Protein AF-A0A090WJY6-F1 (afdb_monomer_lite)

Foldseek 3Di:
DDDDDDDPPVVVVLLVVLVPQDAEAEEEEAADQDVVSVVSLVVCVVNVHHYDYHYHPDPNNVVRCCVVVPPDDDPDDDPDD

Structure (mmCIF, N/CA/C/O backbone):
data_AF-A0A090WJY6-F1
#
_entry.id   AF-A0A090WJY6-F1
#
loop_
_atom_site.group_PDB
_atom_site.id
_atom_site.type_symbol
_atom_site.label_atom_id
_atom_site.label_alt_id
_atom_site.label_comp_id
_atom_site.label_asym_id
_atom_site.label_entity_id
_atom_site.label_seq_id
_atom_site.pdbx_PDB_ins_code
_atom_site.Cartn_x
_atom_site.Cartn_y
_atom_site.Cartn_z
_atom_site.occupancy
_atom_site.B_iso_or_equiv
_atom_site.auth_seq_id
_atom_site.auth_comp_id
_atom_site.auth_asym_id
_atom_site.auth_atom_id
_atom_site.pdbx_PDB_model_num
ATOM 1 N N . MET A 1 1 ? -13.980 13.782 -7.646 1.00 49.03 1 MET A N 1
ATOM 2 C CA . MET A 1 1 ? -12.701 13.255 -7.124 1.00 49.03 1 MET A CA 1
ATOM 3 C C . MET A 1 1 ? -11.623 14.271 -7.454 1.00 49.03 1 MET A C 1
ATOM 5 O O . MET A 1 1 ? -11.498 14.607 -8.622 1.00 49.03 1 MET A O 1
ATOM 9 N N . ASN A 1 2 ? -10.908 14.800 -6.460 1.00 67.81 2 ASN A N 1
ATOM 10 C CA . ASN A 1 2 ? -9.716 15.615 -6.708 1.00 67.81 2 ASN A CA 1
ATOM 11 C C . ASN A 1 2 ? -8.513 14.674 -6.784 1.00 67.81 2 ASN A C 1
ATOM 13 O O . ASN A 1 2 ? -8.241 13.962 -5.820 1.00 67.81 2 ASN A O 1
ATOM 17 N N . SER A 1 3 ? -7.832 14.640 -7.928 1.00 74.94 3 SER A N 1
ATOM 18 C CA . SER A 1 3 ? -6.602 13.866 -8.094 1.00 74.94 3 SER A CA 1
ATOM 19 C C . SER A 1 3 ? -5.416 14.733 -7.693 1.00 74.94 3 SER A C 1
ATOM 21 O O . SER A 1 3 ? -5.215 15.802 -8.266 1.00 74.94 3 SER A O 1
ATOM 23 N N . GLN A 1 4 ? -4.642 14.289 -6.706 1.00 81.44 4 GLN A N 1
ATOM 24 C CA . GLN A 1 4 ? -3.385 14.931 -6.332 1.00 81.44 4 GLN A CA 1
ATOM 25 C C . GLN A 1 4 ? -2.237 14.199 -7.024 1.00 81.44 4 GLN A C 1
ATOM 27 O O . GLN A 1 4 ? -2.147 12.975 -6.944 1.00 81.44 4 GLN A O 1
ATOM 32 N N . VAL A 1 5 ? -1.378 14.948 -7.713 1.00 84.38 5 VAL A N 1
ATOM 33 C CA . VAL A 1 5 ? -0.210 14.401 -8.410 1.00 84.38 5 VAL A CA 1
ATOM 34 C C . VAL A 1 5 ? 1.038 14.724 -7.604 1.00 84.38 5 VAL A C 1
ATOM 36 O O . VAL A 1 5 ? 1.234 15.859 -7.173 1.00 84.38 5 VAL A O 1
ATOM 39 N N . TYR A 1 6 ? 1.880 13.715 -7.413 1.00 86.19 6 TYR A N 1
ATOM 40 C CA . TYR A 1 6 ? 3.121 13.810 -6.658 1.00 86.19 6 TYR A CA 1
ATOM 41 C C . TYR A 1 6 ? 4.268 13.228 -7.479 1.00 86.19 6 TYR A C 1
ATOM 43 O O . TYR A 1 6 ? 4.099 12.192 -8.117 1.00 86.19 6 TYR A O 1
ATOM 51 N N . PHE A 1 7 ? 5.431 13.879 -7.424 1.00 91.06 7 PHE A N 1
ATOM 52 C CA . PHE A 1 7 ? 6.654 13.442 -8.112 1.00 91.06 7 PHE A CA 1
ATOM 53 C C . PHE A 1 7 ? 7.815 13.148 -7.147 1.00 91.06 7 PHE A C 1
ATOM 55 O O . PHE A 1 7 ? 8.838 12.615 -7.558 1.00 91.06 7 PHE A O 1
ATOM 62 N N . GLU A 1 8 ? 7.637 13.438 -5.855 1.00 91.62 8 GLU A N 1
ATOM 63 C CA . GLU A 1 8 ? 8.628 13.236 -4.794 1.00 91.62 8 GLU A CA 1
ATOM 64 C C . GLU A 1 8 ? 7.961 12.655 -3.542 1.00 91.62 8 GLU A C 1
ATOM 66 O O . GLU A 1 8 ? 6.778 12.912 -3.284 1.00 91.62 8 GLU A O 1
ATOM 71 N N . ASN A 1 9 ? 8.722 11.882 -2.756 1.00 91.38 9 ASN A N 1
ATOM 72 C CA . ASN A 1 9 ? 8.272 11.257 -1.499 1.00 91.38 9 ASN A CA 1
ATOM 73 C C . ASN A 1 9 ? 6.946 10.485 -1.646 1.00 91.38 9 ASN A C 1
ATOM 75 O O . ASN A 1 9 ? 6.082 10.489 -0.768 1.00 91.38 9 ASN A O 1
ATOM 79 N N . ILE A 1 10 ? 6.749 9.860 -2.814 1.00 92.25 10 ILE A N 1
ATOM 80 C CA . ILE A 1 10 ? 5.494 9.192 -3.181 1.00 92.25 10 ILE A CA 1
ATOM 81 C C . ILE A 1 10 ? 5.214 8.032 -2.219 1.00 92.25 10 ILE A C 1
ATOM 83 O O . ILE A 1 10 ? 4.081 7.860 -1.778 1.00 92.25 10 ILE A O 1
ATOM 87 N N . ARG A 1 11 ? 6.246 7.263 -1.847 1.00 91.94 11 ARG A N 1
ATOM 88 C CA . ARG A 1 11 ? 6.111 6.124 -0.930 1.00 91.94 11 ARG A CA 1
ATOM 89 C C . ARG A 1 11 ? 5.596 6.570 0.435 1.00 91.94 11 ARG A C 1
ATOM 91 O O . ARG A 1 11 ? 4.658 5.972 0.952 1.00 91.94 11 ARG A O 1
ATOM 98 N N . GLU A 1 12 ? 6.205 7.597 1.015 1.00 93.81 12 GLU A N 1
ATOM 99 C CA . GLU A 1 12 ? 5.866 8.113 2.342 1.00 93.81 12 GLU A CA 1
ATOM 100 C C . GLU A 1 12 ? 4.415 8.600 2.362 1.00 93.81 12 GLU A C 1
ATOM 102 O O . GLU A 1 12 ? 3.645 8.205 3.232 1.00 93.81 12 GLU A O 1
ATOM 107 N N . ARG A 1 13 ? 3.999 9.334 1.324 1.00 92.31 13 ARG A N 1
ATOM 108 C CA . ARG A 1 13 ? 2.609 9.785 1.161 1.00 92.31 13 ARG A CA 1
ATOM 109 C C . ARG A 1 13 ? 1.619 8.628 1.028 1.00 92.31 13 ARG A C 1
ATOM 111 O O . ARG A 1 13 ? 0.519 8.694 1.581 1.00 92.31 13 ARG A O 1
ATOM 118 N N . ILE A 1 14 ? 1.980 7.566 0.302 1.00 93.94 14 ILE A N 1
ATOM 119 C CA . ILE A 1 14 ? 1.144 6.361 0.217 1.00 93.94 14 ILE A CA 1
ATOM 120 C C . ILE A 1 14 ? 1.005 5.738 1.607 1.00 93.94 14 ILE A C 1
ATOM 122 O O . ILE A 1 14 ? -0.111 5.433 2.009 1.00 93.94 14 ILE A O 1
ATOM 126 N N . ILE A 1 15 ? 2.096 5.599 2.365 1.00 94.38 15 ILE A N 1
ATOM 127 C CA . ILE A 1 15 ? 2.059 5.042 3.727 1.00 94.38 15 ILE A CA 1
ATOM 128 C C . ILE A 1 15 ? 1.162 5.88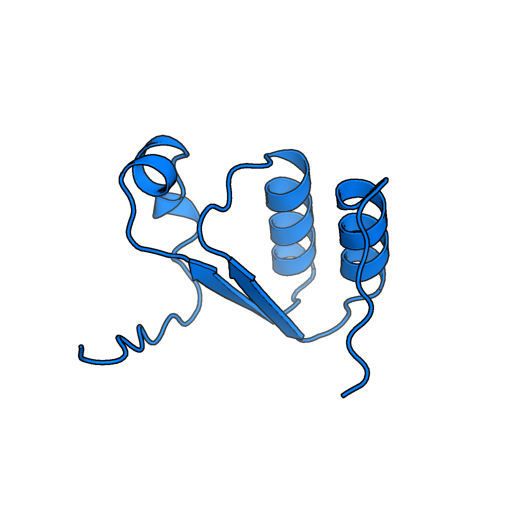5 4.640 1.00 94.38 15 ILE A C 1
ATOM 130 O O . ILE A 1 15 ? 0.281 5.328 5.286 1.00 94.38 15 ILE A O 1
ATOM 134 N N . GLU A 1 16 ? 1.311 7.211 4.633 1.00 93.81 16 GLU A N 1
ATOM 135 C CA . GLU A 1 16 ? 0.452 8.124 5.402 1.00 93.81 16 GLU A CA 1
ATOM 136 C C . GLU A 1 16 ? -1.029 8.014 5.017 1.00 93.81 16 GLU A C 1
ATOM 138 O O . GLU A 1 16 ? -1.916 8.215 5.847 1.00 93.81 16 GLU A O 1
ATOM 143 N N . THR A 1 17 ? -1.312 7.712 3.749 1.00 92.12 17 THR A N 1
ATOM 144 C CA . THR A 1 17 ? -2.677 7.493 3.255 1.00 92.12 17 THR A CA 1
ATOM 145 C C . THR A 1 17 ? -3.218 6.144 3.722 1.00 92.12 17 THR A C 1
ATOM 147 O O . THR A 1 17 ? -4.355 6.063 4.181 1.00 92.12 17 THR A O 1
ATOM 150 N N . LEU A 1 18 ? -2.395 5.094 3.663 1.00 94.31 18 LEU A N 1
ATOM 151 C CA . LEU A 1 18 ? -2.721 3.765 4.177 1.00 94.31 18 LEU A CA 1
ATOM 152 C C . LEU A 1 18 ? -2.984 3.800 5.688 1.00 94.31 18 LEU A C 1
ATOM 154 O O . LEU A 1 18 ? -3.911 3.150 6.157 1.00 94.31 18 LEU A O 1
ATOM 158 N N . ASP A 1 19 ? -2.226 4.595 6.442 1.00 93.88 19 ASP A N 1
ATOM 159 C CA . ASP A 1 19 ? -2.401 4.764 7.889 1.00 93.88 19 ASP A CA 1
ATOM 160 C C . ASP A 1 19 ? -3.753 5.362 8.293 1.00 93.88 19 ASP A C 1
ATOM 162 O O . ASP A 1 19 ? -4.222 5.126 9.404 1.00 93.88 19 ASP A O 1
ATOM 166 N N . LYS A 1 20 ? -4.404 6.095 7.386 1.00 93.81 20 LYS A N 1
ATOM 167 C CA . LYS A 1 20 ? -5.733 6.686 7.596 1.00 93.81 20 LYS A CA 1
ATOM 168 C C . LYS A 1 20 ? -6.875 5.764 7.154 1.00 93.81 20 LYS A C 1
ATOM 170 O O . LYS A 1 20 ? -8.037 6.144 7.257 1.00 93.81 20 LYS A O 1
ATOM 175 N N . CYS A 1 21 ? -6.572 4.592 6.595 1.00 93.50 21 CYS A N 1
ATOM 176 C CA . CYS A 1 21 ? -7.583 3.682 6.072 1.00 93.50 21 CYS A CA 1
ATOM 177 C C . CYS A 1 21 ? -8.207 2.841 7.195 1.00 93.50 21 CYS A C 1
ATOM 179 O O . CYS A 1 21 ? -7.511 2.079 7.864 1.00 93.50 21 CYS A O 1
ATOM 181 N N . GLU A 1 22 ? -9.528 2.944 7.360 1.00 93.25 22 GLU A N 1
ATOM 182 C CA . GLU A 1 22 ? -10.259 2.254 8.433 1.00 93.25 22 GLU A CA 1
ATOM 183 C C . GLU A 1 22 ? -11.125 1.078 7.945 1.00 93.25 22 GLU A C 1
ATOM 185 O O . GLU A 1 22 ? -11.337 0.132 8.700 1.00 93.25 22 GLU A O 1
ATOM 190 N N . PHE A 1 23 ? -11.619 1.094 6.694 1.00 92.75 23 PHE A N 1
ATOM 191 C CA . PHE A 1 23 ? -12.682 0.162 6.265 1.00 92.75 23 PHE A CA 1
ATOM 192 C C . PHE A 1 23 ? -12.473 -0.525 4.906 1.00 92.75 23 PHE A C 1
ATOM 194 O O . PHE A 1 23 ? -12.600 -1.747 4.827 1.00 92.75 23 PHE A O 1
ATOM 201 N N . ASP A 1 24 ? -12.187 0.219 3.833 1.00 92.00 24 ASP A N 1
ATOM 202 C CA . ASP A 1 24 ? -12.037 -0.316 2.466 1.00 92.00 24 ASP A CA 1
ATOM 203 C C . ASP A 1 24 ? -10.805 0.316 1.805 1.00 92.00 24 ASP A C 1
ATOM 205 O O . ASP A 1 24 ? -10.654 1.539 1.789 1.00 92.00 24 ASP A O 1
ATOM 209 N N . LEU A 1 25 ? -9.922 -0.533 1.279 1.00 91.06 25 LEU A N 1
ATOM 210 C CA . LEU A 1 25 ? -8.709 -0.152 0.567 1.00 91.06 25 LEU A CA 1
ATOM 211 C C . LEU A 1 25 ? -8.756 -0.725 -0.846 1.00 91.06 25 LEU A C 1
ATOM 213 O O . LEU A 1 25 ? -8.831 -1.940 -1.026 1.00 91.06 25 LEU A O 1
ATOM 217 N N . GLN A 1 26 ? -8.654 0.151 -1.844 1.00 90.12 26 GLN A N 1
ATOM 218 C CA . GLN A 1 26 ? -8.626 -0.220 -3.256 1.00 90.12 26 GLN A CA 1
ATOM 219 C C . GLN A 1 26 ? -7.332 0.274 -3.889 1.00 90.12 26 GLN A C 1
ATOM 221 O O . GLN A 1 26 ? -7.033 1.466 -3.852 1.00 90.12 26 GLN A O 1
ATOM 226 N N . ILE A 1 27 ? -6.567 -0.646 -4.468 1.00 88.94 27 ILE A N 1
ATOM 227 C CA . ILE A 1 27 ? -5.297 -0.359 -5.136 1.00 88.94 27 ILE A CA 1
ATOM 228 C C . ILE A 1 27 ? -5.400 -0.842 -6.580 1.00 88.94 27 ILE A C 1
ATOM 230 O O . ILE A 1 27 ? -5.794 -1.978 -6.821 1.00 88.94 27 ILE A O 1
ATOM 234 N N . ALA A 1 28 ? -5.025 0.006 -7.535 1.00 86.50 28 ALA A N 1
ATOM 235 C CA . ALA A 1 28 ? -4.888 -0.354 -8.942 1.00 86.50 28 ALA A CA 1
ATOM 236 C C . ALA A 1 28 ? -3.513 0.109 -9.437 1.00 86.50 28 ALA A C 1
ATOM 238 O O . ALA A 1 28 ? -3.247 1.310 -9.476 1.00 86.50 28 ALA A O 1
ATOM 239 N N . VAL A 1 29 ? -2.618 -0.828 -9.760 1.00 85.38 29 VAL A N 1
ATOM 240 C CA . VAL A 1 29 ? -1.225 -0.514 -10.127 1.00 85.38 29 VAL A CA 1
ATOM 241 C C . VAL A 1 29 ? -0.645 -1.570 -11.063 1.00 85.38 29 VAL A C 1
ATOM 243 O O . VAL A 1 29 ? -0.930 -2.746 -10.909 1.00 85.38 29 VAL A O 1
ATOM 246 N N . ALA A 1 30 ? 0.201 -1.189 -12.022 1.00 78.44 30 ALA A N 1
ATOM 247 C CA . ALA A 1 30 ? 0.806 -2.162 -12.936 1.00 78.44 30 ALA A CA 1
ATOM 248 C C . ALA A 1 30 ? 1.715 -3.165 -12.199 1.00 78.44 30 ALA A C 1
ATOM 250 O O . ALA A 1 30 ? 1.514 -4.375 -12.299 1.00 78.44 30 ALA A O 1
AT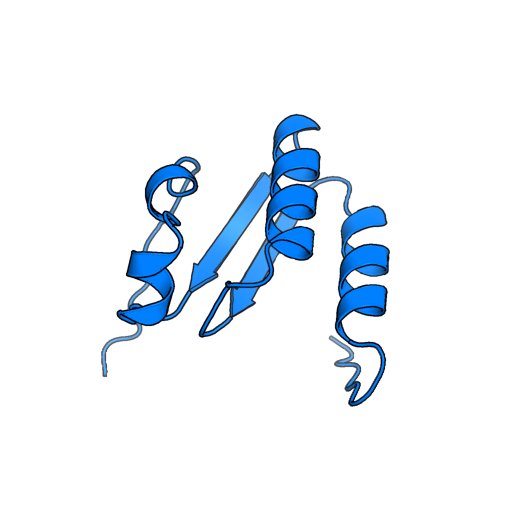OM 251 N N . TRP A 1 31 ? 2.664 -2.666 -11.403 1.00 82.19 31 TRP A N 1
ATOM 252 C CA . TRP A 1 31 ? 3.600 -3.491 -10.639 1.00 82.19 31 TRP A CA 1
ATOM 253 C C . TRP A 1 31 ? 3.526 -3.150 -9.160 1.00 82.19 31 TRP A C 1
ATOM 255 O O . TRP A 1 31 ? 3.722 -1.997 -8.771 1.00 82.19 31 TRP A O 1
ATOM 265 N N . PHE A 1 32 ? 3.264 -4.159 -8.334 1.00 83.25 32 PHE A N 1
ATOM 266 C CA . PHE A 1 32 ? 3.173 -3.984 -6.890 1.00 83.25 32 PHE A CA 1
ATOM 267 C C . PHE A 1 32 ? 4.319 -4.713 -6.193 1.00 83.25 32 PHE A C 1
ATOM 269 O O . PHE A 1 32 ? 4.184 -5.843 -5.732 1.00 83.25 32 PHE A O 1
ATOM 276 N N . THR A 1 33 ? 5.490 -4.074 -6.187 1.00 82.94 33 THR A N 1
ATOM 277 C CA . THR A 1 33 ? 6.759 -4.718 -5.814 1.00 82.94 33 THR A CA 1
ATOM 278 C C . THR A 1 33 ? 7.414 -4.159 -4.553 1.00 82.94 33 THR A C 1
ATOM 280 O O . THR A 1 33 ? 8.352 -4.769 -4.042 1.00 82.94 33 THR A O 1
ATOM 283 N N . ASP A 1 34 ? 6.937 -3.028 -4.030 1.00 88.38 34 ASP A N 1
ATOM 284 C CA . ASP A 1 34 ? 7.503 -2.404 -2.834 1.00 88.38 34 ASP A CA 1
ATOM 285 C C . ASP A 1 34 ? 7.092 -3.180 -1.571 1.00 88.38 34 ASP A C 1
ATOM 287 O O . ASP A 1 34 ? 5.924 -3.201 -1.175 1.00 88.38 34 ASP A O 1
ATOM 291 N N . THR A 1 35 ? 8.065 -3.827 -0.928 1.00 86.62 35 THR A N 1
ATOM 292 C CA . THR A 1 35 ? 7.840 -4.691 0.241 1.00 86.62 35 THR A CA 1
ATOM 293 C C . THR A 1 35 ? 7.320 -3.930 1.457 1.00 86.62 35 THR A C 1
ATOM 295 O O . THR A 1 35 ? 6.561 -4.487 2.250 1.00 86.62 35 THR A O 1
ATOM 298 N N . LYS A 1 36 ? 7.670 -2.645 1.600 1.00 89.88 36 LYS A N 1
ATOM 299 C CA . LYS A 1 36 ? 7.187 -1.806 2.701 1.00 89.88 36 LYS A CA 1
ATOM 300 C C . LYS A 1 36 ? 5.704 -1.490 2.522 1.00 89.88 36 LYS A C 1
ATOM 302 O O . LYS A 1 36 ? 4.950 -1.550 3.492 1.00 89.88 36 LYS A O 1
ATOM 307 N N . LEU A 1 37 ? 5.276 -1.202 1.290 1.00 91.06 37 LEU A N 1
ATOM 308 C CA . LEU A 1 37 ? 3.857 -1.026 0.971 1.00 91.06 37 LEU A CA 1
ATOM 309 C C . LEU A 1 37 ? 3.077 -2.332 1.151 1.00 91.06 37 LEU A C 1
ATOM 311 O O . LEU A 1 37 ? 2.011 -2.311 1.758 1.00 91.06 37 LEU A O 1
ATOM 315 N N . LEU A 1 38 ? 3.625 -3.463 0.698 1.00 88.00 38 LEU A N 1
ATOM 316 C CA . LEU A 1 38 ? 3.008 -4.782 0.882 1.00 88.00 38 LEU A CA 1
ATOM 317 C C . LEU A 1 38 ? 2.774 -5.102 2.361 1.00 88.00 38 LEU A C 1
ATOM 319 O O . LEU A 1 38 ? 1.637 -5.358 2.751 1.00 88.00 38 LEU A O 1
ATOM 323 N N . SER A 1 39 ? 3.809 -4.985 3.199 1.00 88.56 39 SER A N 1
ATOM 324 C CA . SER A 1 39 ? 3.690 -5.208 4.647 1.00 88.56 39 SER A CA 1
ATOM 325 C C . SER A 1 39 ? 2.613 -4.322 5.274 1.00 88.56 39 SER A C 1
ATOM 327 O O . SER A 1 39 ? 1.860 -4.773 6.135 1.00 88.56 39 SER A O 1
ATOM 329 N N . LYS A 1 40 ? 2.503 -3.064 4.830 1.00 92.00 40 LYS A N 1
ATOM 330 C CA . LYS A 1 40 ? 1.493 -2.139 5.348 1.00 92.00 40 LYS A CA 1
ATOM 331 C C . LYS A 1 40 ? 0.074 -2.556 4.971 1.00 92.00 40 LYS A C 1
ATOM 333 O O . LYS A 1 40 ? -0.837 -2.474 5.791 1.00 92.00 40 LYS A O 1
ATOM 338 N N . VAL A 1 41 ? -0.113 -3.002 3.733 1.00 90.88 41 VAL A N 1
ATOM 339 C CA . VAL A 1 41 ? -1.402 -3.499 3.247 1.00 90.88 41 VAL A CA 1
ATOM 340 C C . VAL A 1 41 ? -1.803 -4.783 3.975 1.00 90.88 41 VAL A C 1
ATOM 342 O O . VAL A 1 41 ? -2.964 -4.930 4.357 1.00 90.88 41 VAL A O 1
ATOM 345 N N . GLU A 1 42 ? -0.851 -5.676 4.251 1.00 88.88 42 GLU A N 1
ATOM 346 C CA . GLU A 1 42 ? -1.102 -6.848 5.091 1.00 88.88 42 GLU A CA 1
ATOM 347 C C . GLU A 1 42 ? -1.526 -6.471 6.514 1.00 88.88 42 GLU A C 1
ATOM 349 O O . GLU A 1 42 ? -2.464 -7.063 7.045 1.00 88.88 42 GLU A O 1
ATOM 354 N N . ASP A 1 43 ? -0.867 -5.488 7.136 1.00 91.12 43 ASP A N 1
ATOM 355 C CA . ASP A 1 43 ? -1.236 -5.009 8.473 1.00 91.12 43 ASP A CA 1
ATOM 356 C C . ASP A 1 43 ? -2.676 -4.493 8.507 1.00 91.12 43 ASP A C 1
ATOM 358 O O . ASP A 1 43 ? -3.416 -4.782 9.447 1.00 91.12 43 ASP A O 1
ATOM 362 N N . LEU A 1 44 ? -3.097 -3.756 7.475 1.00 90.12 44 LEU A N 1
ATOM 363 C CA . LEU A 1 44 ? -4.478 -3.287 7.345 1.00 90.12 44 LEU A CA 1
ATOM 364 C C . LEU A 1 44 ? -5.453 -4.454 7.171 1.00 90.12 44 LEU A C 1
ATOM 366 O O . LEU A 1 44 ? -6.487 -4.492 7.838 1.00 90.12 44 LEU A O 1
ATOM 370 N N . SER A 1 45 ? -5.106 -5.444 6.345 1.00 87.56 45 SER A N 1
ATOM 371 C CA . SER A 1 45 ? -5.914 -6.657 6.199 1.00 87.56 45 SER A CA 1
ATOM 372 C C . SER A 1 45 ? -6.059 -7.404 7.529 1.00 87.56 45 SER A C 1
ATOM 374 O O . SER A 1 45 ? -7.168 -7.805 7.880 1.00 87.56 45 SER A O 1
ATOM 376 N N . ARG A 1 46 ? -4.977 -7.527 8.315 1.00 87.81 46 ARG A N 1
ATOM 377 C CA . ARG A 1 46 ? -4.998 -8.129 9.661 1.00 87.81 46 ARG A CA 1
ATOM 378 C C . ARG A 1 46 ? -5.860 -7.341 10.652 1.00 87.81 46 ARG A C 1
ATOM 380 O O . ARG A 1 46 ? -6.451 -7.940 11.544 1.00 87.81 46 ARG A O 1
ATOM 387 N N . LYS A 1 47 ? -5.968 -6.020 10.484 1.00 91.44 47 LYS A N 1
ATOM 388 C CA .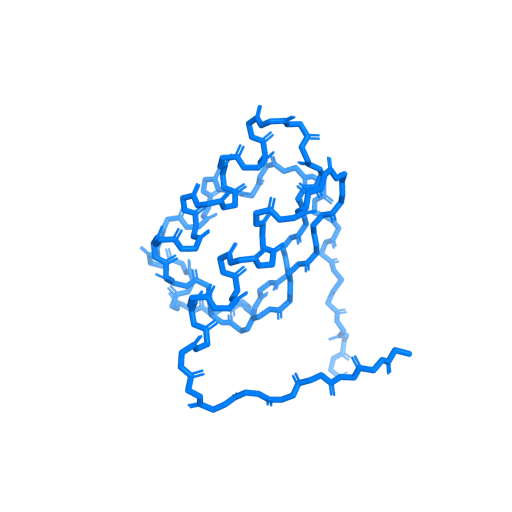 LYS A 1 47 ? -6.852 -5.142 11.274 1.00 91.44 47 LYS A CA 1
ATOM 389 C C . LYS A 1 47 ? -8.328 -5.205 10.854 1.00 91.44 47 LYS A C 1
ATOM 391 O O . LYS A 1 47 ? -9.154 -4.561 11.491 1.00 91.44 47 LYS A O 1
ATOM 396 N N . GLY A 1 48 ? -8.670 -5.969 9.814 1.00 88.81 48 GLY A N 1
ATOM 397 C CA . GLY A 1 48 ? -10.045 -6.123 9.329 1.00 88.81 48 GLY A CA 1
ATOM 398 C C . GLY A 1 48 ? -10.448 -5.152 8.216 1.00 88.81 48 GLY A C 1
ATOM 399 O O . GLY A 1 48 ? -11.613 -5.145 7.815 1.00 88.81 48 GLY A O 1
ATOM 400 N N . VAL A 1 49 ? -9.508 -4.366 7.677 1.00 92.50 49 VAL A N 1
ATOM 401 C CA . VAL A 1 49 ? -9.754 -3.532 6.493 1.00 92.50 49 VAL A CA 1
ATOM 402 C C . VAL A 1 49 ? -9.979 -4.433 5.278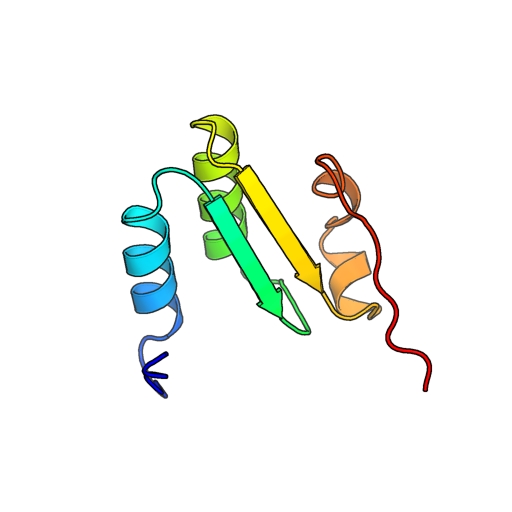 1.00 92.50 49 VAL A C 1
ATOM 404 O O . VAL A 1 49 ? -9.218 -5.370 5.025 1.00 92.50 49 VAL A O 1
ATOM 407 N N . LYS A 1 50 ? -11.012 -4.135 4.486 1.00 89.06 50 LYS A N 1
ATOM 408 C CA . LYS A 1 50 ? -11.302 -4.849 3.238 1.00 89.06 50 LYS A CA 1
ATOM 409 C 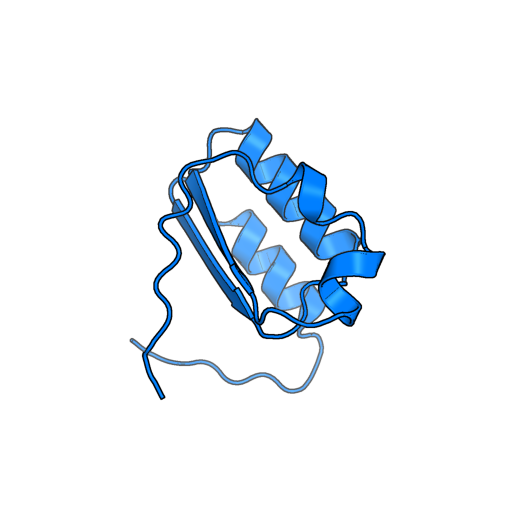C . LYS A 1 50 ? -10.348 -4.381 2.148 1.00 89.06 50 LYS A C 1
ATOM 411 O O . LYS A 1 50 ? -10.523 -3.302 1.589 1.00 89.06 50 LYS A O 1
ATOM 416 N N . VAL A 1 51 ? -9.352 -5.200 1.836 1.00 88.12 51 VAL A N 1
ATOM 417 C CA . VAL A 1 51 ? -8.335 -4.888 0.828 1.00 88.12 51 VAL A CA 1
ATOM 418 C C . VAL A 1 51 ? -8.705 -5.501 -0.524 1.00 88.12 51 VAL A C 1
ATOM 420 O O . VAL A 1 51 ? -8.983 -6.694 -0.617 1.00 88.12 51 VAL A O 1
ATOM 423 N N . LYS A 1 52 ? -8.670 -4.689 -1.585 1.00 85.69 52 LYS A N 1
ATOM 424 C CA . LYS A 1 52 ? -8.815 -5.102 -2.988 1.00 85.69 52 LYS A CA 1
ATOM 425 C C . LYS A 1 52 ? -7.660 -4.527 -3.798 1.00 85.69 52 LYS A C 1
ATOM 427 O O . LYS A 1 52 ? -7.439 -3.318 -3.789 1.00 85.69 52 LYS A O 1
ATOM 432 N N . ILE A 1 53 ? -6.943 -5.381 -4.517 1.00 83.94 53 ILE A N 1
ATOM 433 C CA . ILE A 1 53 ? -5.786 -4.978 -5.321 1.00 83.94 53 ILE A CA 1
ATOM 434 C C . ILE A 1 53 ? -5.981 -5.493 -6.742 1.00 83.94 53 ILE A C 1
ATOM 436 O O . ILE A 1 53 ? -6.215 -6.680 -6.948 1.00 83.94 53 ILE A O 1
ATOM 440 N N . ILE A 1 54 ? -5.874 -4.598 -7.715 1.00 82.19 54 ILE A N 1
ATOM 441 C CA . ILE A 1 54 ? -5.858 -4.902 -9.140 1.00 82.19 54 ILE A CA 1
ATOM 442 C C . ILE A 1 54 ? -4.442 -4.626 -9.634 1.00 82.19 54 ILE A C 1
ATOM 444 O O . ILE A 1 54 ? -3.939 -3.509 -9.495 1.00 82.19 54 ILE A O 1
ATOM 448 N N . ILE A 1 55 ? -3.808 -5.649 -10.203 1.00 80.81 55 ILE A N 1
ATOM 449 C CA . ILE A 1 55 ? -2.480 -5.539 -10.803 1.00 80.81 55 ILE A CA 1
ATOM 450 C C . ILE A 1 55 ? -2.484 -5.975 -12.259 1.00 80.81 55 ILE A C 1
ATOM 452 O O . ILE A 1 55 ? -3.341 -6.757 -12.671 1.00 80.81 55 ILE A O 1
ATOM 456 N N . TYR A 1 56 ? -1.526 -5.469 -13.032 1.00 76.25 56 TYR A N 1
ATOM 457 C CA . TYR A 1 56 ? -1.316 -5.941 -14.395 1.00 76.25 56 TYR A CA 1
ATOM 458 C C . TYR A 1 56 ? -0.696 -7.349 -14.368 1.00 76.25 56 TYR A C 1
ATOM 460 O O . TYR A 1 56 ? 0.202 -7.617 -13.566 1.00 76.25 56 TYR A O 1
ATOM 468 N N . ASP A 1 57 ? -1.190 -8.265 -15.202 1.00 68.94 57 ASP A N 1
ATOM 469 C CA . ASP A 1 57 ? -0.677 -9.640 -15.266 1.00 68.94 57 ASP A CA 1
ATOM 470 C C . ASP A 1 57 ? 0.659 -9.669 -16.017 1.00 68.94 57 ASP A C 1
ATOM 472 O O . ASP A 1 57 ? 0.736 -9.845 -17.231 1.00 68.94 57 ASP A O 1
ATOM 476 N N . ASP A 1 58 ? 1.720 -9.407 -15.261 1.00 71.94 58 ASP A N 1
ATOM 477 C CA . ASP A 1 58 ? 3.086 -9.268 -15.739 1.00 71.94 58 ASP A CA 1
ATOM 478 C C . ASP A 1 58 ? 4.008 -10.230 -14.981 1.00 71.94 58 ASP A C 1
ATOM 480 O O . ASP A 1 58 ? 3.858 -10.454 -13.775 1.00 71.94 58 ASP A O 1
ATOM 484 N N . HIS A 1 59 ? 5.015 -10.768 -15.666 1.00 71.12 59 HIS A N 1
ATOM 485 C CA . HIS A 1 59 ? 6.033 -11.647 -15.092 1.00 71.12 59 HIS A CA 1
ATOM 486 C C . HIS A 1 59 ? 6.751 -11.041 -13.871 1.00 71.12 59 HIS A C 1
ATOM 488 O O . HIS A 1 59 ? 7.196 -11.782 -12.991 1.00 71.12 59 HIS A O 1
ATOM 494 N N . ILE A 1 60 ? 6.833 -9.708 -13.774 1.00 67.62 60 ILE A N 1
ATOM 495 C CA . ILE A 1 60 ? 7.385 -9.007 -12.602 1.00 67.62 60 ILE A CA 1
ATOM 496 C C . ILE A 1 60 ? 6.564 -9.309 -11.336 1.00 67.62 60 ILE A C 1
ATOM 498 O O . ILE A 1 60 ? 7.136 -9.592 -10.282 1.00 67.62 60 ILE A O 1
ATOM 502 N N . ASN A 1 61 ? 5.233 -9.339 -11.441 1.00 61.44 61 ASN A N 1
ATOM 503 C CA . ASN A 1 61 ? 4.342 -9.637 -10.317 1.00 61.44 61 ASN A CA 1
ATOM 504 C C . ASN A 1 61 ? 4.397 -11.123 -9.906 1.00 61.44 61 ASN A C 1
ATOM 506 O O . ASN A 1 61 ? 4.163 -11.464 -8.747 1.00 61.44 61 ASN A O 1
ATOM 510 N N . GLN A 1 62 ? 4.777 -12.020 -10.821 1.00 61.34 62 GLN A N 1
ATOM 511 C CA . GLN A 1 62 ? 4.897 -13.456 -10.539 1.00 61.34 62 GLN A CA 1
ATOM 512 C C . GLN A 1 62 ? 6.134 -13.804 -9.696 1.00 61.34 62 GLN A C 1
ATOM 514 O O . GLN A 1 62 ? 6.110 -14.794 -8.963 1.00 61.34 62 GLN A O 1
ATOM 519 N N . LYS A 1 63 ? 7.198 -12.990 -9.768 1.00 60.03 63 LYS A N 1
ATOM 520 C CA . LYS A 1 63 ? 8.455 -13.205 -9.026 1.00 60.03 63 LYS A CA 1
ATOM 521 C C . LYS A 1 63 ? 8.355 -12.862 -7.540 1.00 60.03 63 LYS A C 1
ATOM 523 O O . LYS A 1 63 ? 9.032 -13.487 -6.733 1.00 60.03 63 LYS A O 1
ATOM 528 N N . ASN A 1 64 ? 7.497 -11.913 -7.171 1.00 56.34 64 ASN A N 1
ATOM 529 C CA . ASN A 1 64 ? 7.408 -11.389 -5.804 1.00 56.34 64 ASN A CA 1
ATOM 530 C C . ASN A 1 64 ? 6.496 -12.201 -4.873 1.00 56.34 64 ASN A C 1
ATOM 532 O O . ASN A 1 64 ? 6.021 -11.682 -3.867 1.00 56.34 64 ASN A O 1
ATOM 536 N N . SER A 1 65 ? 6.223 -13.468 -5.202 1.00 53.44 65 SER A N 1
ATOM 537 C CA . SER A 1 65 ? 5.322 -14.331 -4.427 1.00 53.44 65 SER A CA 1
ATOM 538 C C . SER A 1 65 ? 3.940 -13.708 -4.189 1.00 53.44 65 SER A C 1
ATOM 540 O O . SER A 1 65 ? 3.249 -14.086 -3.249 1.00 53.44 65 SER A O 1
ATOM 542 N N . LEU A 1 66 ? 3.482 -12.806 -5.077 1.00 55.94 66 LEU A N 1
ATOM 543 C CA . LEU A 1 66 ? 2.170 -12.160 -4.949 1.00 55.94 66 LEU A CA 1
ATOM 544 C C . LEU A 1 66 ? 1.014 -13.172 -4.930 1.00 55.94 66 LEU A C 1
ATOM 546 O O . LEU A 1 66 ? -0.067 -12.857 -4.441 1.00 55.94 66 LEU A O 1
ATOM 550 N N . LYS A 1 67 ? 1.275 -14.409 -5.381 1.00 49.75 67 LYS A N 1
ATOM 551 C CA . LYS A 1 67 ? 0.380 -15.570 -5.305 1.00 49.75 67 LYS A CA 1
ATOM 552 C C . LYS A 1 67 ? -0.176 -15.839 -3.899 1.00 49.75 67 LYS A C 1
ATOM 554 O O . LYS A 1 67 ? -1.314 -16.285 -3.817 1.00 49.75 67 LYS A O 1
ATOM 559 N N . SER A 1 68 ? 0.556 -15.557 -2.814 1.00 41.25 68 SER A N 1
ATOM 560 C CA . SER A 1 68 ? 0.054 -15.780 -1.443 1.00 41.25 68 SER A CA 1
ATOM 561 C C . SER A 1 68 ? -0.934 -14.712 -0.958 1.00 41.25 68 SER A C 1
ATOM 563 O O . SER A 1 68 ? -1.682 -14.962 -0.017 1.00 41.25 68 SER A O 1
ATOM 565 N N . TYR A 1 69 ? -0.987 -13.545 -1.609 1.00 48.62 69 TYR A N 1
ATOM 566 C CA . TYR A 1 69 ? -1.892 -12.441 -1.257 1.00 48.62 69 TYR A CA 1
ATOM 567 C C . TYR A 1 69 ? -3.207 -12.458 -2.059 1.00 48.62 69 TYR A C 1
ATOM 569 O O . TYR A 1 69 ? -4.079 -11.618 -1.845 1.00 48.62 69 TYR A O 1
ATOM 577 N N . ILE A 1 70 ? -3.392 -13.449 -2.943 1.00 49.84 70 ILE A N 1
ATOM 578 C CA . ILE A 1 70 ? -4.584 -13.657 -3.792 1.00 49.84 70 ILE A CA 1
ATOM 579 C C . ILE A 1 70 ? -5.691 -14.394 -3.012 1.00 49.84 70 ILE A C 1
ATOM 581 O O . ILE A 1 70 ? -6.345 -15.305 -3.515 1.00 49.84 70 ILE A O 1
ATOM 585 N N . THR A 1 71 ? -5.932 -14.008 -1.760 1.00 39.44 71 THR A N 1
ATOM 586 C CA . THR A 1 71 ? -7.006 -14.602 -0.952 1.00 39.44 71 THR A CA 1
ATOM 587 C C . THR A 1 71 ? -7.765 -13.524 -0.199 1.00 39.44 71 THR A C 1
ATOM 589 O O . THR A 1 71 ? -7.631 -13.391 1.007 1.00 39.44 71 THR A O 1
ATOM 592 N N . MET A 1 72 ? -8.566 -12.743 -0.930 1.00 39.44 72 MET A N 1
ATOM 593 C CA . MET A 1 72 ? -9.860 -12.215 -0.469 1.00 39.44 72 MET A CA 1
ATOM 594 C C . MET A 1 72 ? -10.582 -11.517 -1.636 1.00 39.44 72 MET A C 1
ATOM 596 O O . MET A 1 72 ? -10.282 -10.388 -2.003 1.00 39.44 72 MET A O 1
ATOM 600 N N . GLY A 1 73 ? -11.555 -12.212 -2.237 1.00 37.78 73 GLY A N 1
ATOM 601 C CA . GLY A 1 73 ? -12.636 -11.586 -3.013 1.00 37.78 73 GLY A CA 1
ATOM 602 C C . GLY A 1 73 ? -12.294 -10.987 -4.384 1.00 37.78 73 GLY A C 1
ATOM 603 O O . GLY A 1 73 ? -12.942 -10.026 -4.795 1.00 37.78 73 GLY A O 1
ATOM 604 N N . LEU A 1 74 ? -11.320 -11.535 -5.111 1.00 41.19 74 LEU A N 1
ATOM 605 C CA . LEU A 1 74 ? -10.971 -11.070 -6.458 1.00 41.19 74 LEU A CA 1
ATOM 606 C C . LEU A 1 74 ? -11.996 -11.538 -7.504 1.00 41.19 74 LEU A C 1
ATOM 608 O O . LEU A 1 74 ? -11.984 -12.685 -7.946 1.00 41.19 74 LEU A O 1
ATOM 612 N N . LYS A 1 75 ? -12.860 -10.622 -7.953 1.00 35.03 75 LYS A N 1
ATOM 613 C CA . LYS A 1 75 ? -13.439 -10.697 -9.299 1.00 35.03 75 LYS A CA 1
ATOM 614 C C . LYS A 1 75 ? -12.433 -10.069 -10.258 1.00 35.03 75 LYS A C 1
ATOM 616 O O . LYS A 1 75 ? -12.294 -8.851 -10.297 1.00 35.03 75 LYS A O 1
ATOM 621 N N . PHE A 1 76 ? -11.727 -10.910 -11.005 1.00 45.97 76 PHE A N 1
ATOM 622 C CA . PHE A 1 76 ? -10.914 -10.486 -12.139 1.00 45.97 76 PHE A CA 1
ATOM 623 C C . PHE A 1 76 ? -11.838 -9.838 -13.178 1.00 45.97 76 PHE A C 1
ATOM 625 O O . PHE A 1 76 ? -12.682 -10.518 -13.760 1.00 45.97 76 PHE A O 1
ATOM 632 N N . PHE A 1 77 ? -11.724 -8.526 -13.390 1.00 38.72 77 PHE A N 1
ATOM 633 C CA . PHE A 1 77 ? -12.345 -7.867 -14.534 1.00 38.72 77 PHE A CA 1
ATOM 634 C C . PHE A 1 77 ? -11.243 -7.603 -15.552 1.00 38.72 77 PHE A C 1
ATOM 636 O O . PHE A 1 77 ? -10.433 -6.697 -15.383 1.00 38.72 77 PHE A O 1
ATOM 643 N N . PHE A 1 78 ? -11.185 -8.444 -16.579 1.00 46.28 78 PHE A N 1
ATOM 644 C CA . PHE A 1 78 ? -10.373 -8.185 -17.757 1.00 46.28 78 PHE A CA 1
ATOM 645 C C . PHE A 1 78 ? -11.157 -7.198 -18.631 1.00 46.28 78 PHE A C 1
ATOM 647 O O . PHE A 1 78 ? -12.211 -7.586 -19.147 1.00 46.28 78 PHE A O 1
ATOM 654 N N . PRO A 1 79 ? -10.720 -5.937 -18.813 1.00 32.25 79 PRO A N 1
ATOM 655 C CA . PRO A 1 79 ? -11.211 -5.164 -19.941 1.00 32.25 79 PRO A CA 1
ATOM 656 C C . PRO A 1 79 ? -10.753 -5.906 -21.200 1.00 32.25 79 PRO A C 1
ATOM 658 O O . PRO A 1 79 ? -9.555 -6.056 -21.438 1.00 32.25 79 PRO A O 1
ATOM 661 N N . LYS A 1 80 ? -11.708 -6.470 -21.950 1.00 38.03 80 LYS A N 1
ATOM 662 C CA . LYS A 1 80 ? -11.412 -7.032 -23.269 1.00 38.03 80 LYS A CA 1
ATOM 663 C C . LYS A 1 80 ? -10.796 -5.926 -24.127 1.00 38.03 80 LYS A C 1
ATOM 665 O O . LYS A 1 80 ? -11.293 -4.800 -24.099 1.00 38.03 80 LYS A O 1
ATOM 670 N N . SER A 1 81 ? -9.707 -6.291 -24.802 1.00 44.75 81 SER A N 1
ATOM 671 C CA . SER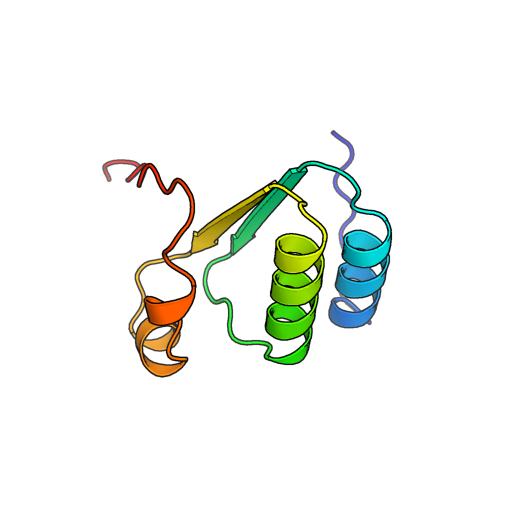 A 1 81 ? -8.990 -5.498 -25.802 1.00 44.75 81 SER A CA 1
ATOM 672 C C . SER A 1 81 ? -9.914 -4.867 -26.834 1.00 44.75 81 SER A C 1
ATOM 674 O O . SER A 1 81 ? -10.935 -5.510 -27.172 1.00 44.75 81 SER A O 1
#

pLDDT: mean 76.06, std 19.45, range [32.25, 94.38]

InterPro domains:
  IPR025202 Cardiolipin synthase-like, phospholipase D-like domain [PF13091] (14-65)

Secondary structure (DSSP, 8-state):
-PPP--SSSHHHHHHHHHHT-SSEEEEEES----HHHHHHHHHHHHTT-EEEEEE---HHHHHTTGGGG--S---------

Organism: NCBI:txid504487

Radius of gyration: 13.34 Å; chains: 1; bounding box: 22×31×37 Å

Sequence (81 aa):
MNSQVYFENIRERIIETLDKCEFDLQIAVAWFTDTKLLSKVEDLSRKGVKVKIIIYDDHINQKNSLKSYITMGLKFFFPKS